Protein AF-A0A2V9RN85-F1 (afdb_monomer)

Sequence (155 aa):
ATGLETNQAAVLGDLKKQLDKAVAQGNTDPFGFGFPWNVYDTTSHGGGISVMAAEYTFLTGANTYAANANRWLGNILGANAWGTSLIVGDGTTFPDCMQHQVANLAGTLNGMPPVLSGAAVEGPNSIAAKGTLSGMRTCPVNGVDVFAQCAACCK

Foldseek 3Di:
DPDDPDDPVVVLVVLVVLLVQLQVVLVVAPLSASDFQAAWQRLVVLQVNLVSLVVSCVSPVDNVCVVSSVSSVVCCQQSHPLSAHQFQPRDDHHQQCDPDQCCQQVADSPSDPPHPGGDGDRGGHNDDDDDDDPPGDDPPPVPDDPPVVCNVSSD

Structure (mmCIF, N/CA/C/O backbone):
data_AF-A0A2V9RN85-F1
#
_entry.id   AF-A0A2V9RN85-F1
#
loop_
_atom_site.group_PDB
_atom_site.id
_atom_site.type_symbol
_atom_site.label_atom_id
_atom_site.label_alt_id
_atom_site.label_comp_id
_atom_site.label_asym_id
_atom_site.label_entity_id
_atom_site.label_seq_id
_atom_site.pdbx_PDB_ins_code
_atom_site.Cartn_x
_atom_site.Cartn_y
_atom_site.Cartn_z
_atom_site.occupancy
_atom_site.B_iso_or_equiv
_atom_site.auth_seq_id
_atom_site.auth_comp_id
_atom_site.auth_asym_id
_atom_site.auth_atom_id
_atom_site.pdbx_PDB_model_num
ATOM 1 N N . ALA A 1 1 ? -10.685 -2.569 35.841 1.00 56.28 1 ALA A N 1
ATOM 2 C CA . ALA A 1 1 ? -9.220 -2.741 35.844 1.00 56.28 1 ALA A CA 1
ATOM 3 C C . ALA A 1 1 ? -8.589 -1.405 36.213 1.00 56.28 1 ALA A C 1
ATOM 5 O O . ALA A 1 1 ? -8.850 -0.431 35.522 1.00 56.28 1 ALA A O 1
ATOM 6 N N . THR A 1 2 ? -7.844 -1.331 37.314 1.00 65.00 2 THR A N 1
ATOM 7 C CA . THR A 1 2 ? -7.123 -0.123 37.752 1.00 65.00 2 THR A CA 1
ATOM 8 C C . THR A 1 2 ? -5.648 -0.500 37.858 1.00 65.00 2 THR A C 1
ATOM 10 O O . THR A 1 2 ? -5.316 -1.366 38.663 1.00 65.00 2 THR A O 1
ATOM 13 N N . GLY A 1 3 ? -4.802 0.058 36.986 1.00 79.56 3 GLY A N 1
ATOM 14 C CA . GLY A 1 3 ? -3.375 -0.292 36.885 1.00 79.56 3 GLY A CA 1
ATOM 15 C C . GLY A 1 3 ? -2.795 -0.332 35.462 1.00 79.56 3 GLY A C 1
ATOM 16 O O . GLY A 1 3 ? -1.598 -0.536 35.317 1.00 79.56 3 GLY A O 1
ATOM 17 N N . LEU A 1 4 ? -3.612 -0.140 34.420 1.00 82.81 4 LEU A N 1
ATOM 18 C CA . LEU A 1 4 ? -3.138 0.061 33.045 1.00 82.81 4 LEU A CA 1
ATOM 19 C C . LEU A 1 4 ? -3.145 1.561 32.715 1.00 82.81 4 LEU A C 1
ATOM 21 O O . LEU A 1 4 ? -4.120 2.239 33.036 1.00 82.81 4 LEU A O 1
ATOM 25 N N . GLU A 1 5 ? -2.098 2.045 32.037 1.00 89.56 5 GLU A N 1
ATOM 26 C CA . GLU A 1 5 ? -1.960 3.441 31.561 1.00 89.56 5 GLU A CA 1
ATOM 27 C C . GLU A 1 5 ? -3.078 3.869 30.595 1.00 89.56 5 GLU A C 1
ATOM 29 O O . GLU A 1 5 ? -3.325 5.050 30.373 1.00 89.56 5 GLU A O 1
ATOM 34 N N . THR A 1 6 ? -3.770 2.898 30.001 1.00 92.50 6 THR A N 1
ATOM 35 C CA . THR A 1 6 ? -4.854 3.121 29.051 1.00 92.50 6 THR A CA 1
ATOM 36 C C . THR A 1 6 ? -6.015 2.168 29.320 1.00 92.50 6 THR A C 1
ATOM 38 O O . THR A 1 6 ? -5.914 1.215 30.097 1.00 92.50 6 THR A O 1
ATOM 41 N N . ASN A 1 7 ? -7.143 2.421 28.668 1.00 91.19 7 ASN A N 1
ATOM 42 C CA . ASN A 1 7 ? -8.304 1.544 28.677 1.00 91.19 7 ASN A CA 1
ATOM 43 C C . ASN A 1 7 ? -8.762 1.259 27.240 1.00 91.19 7 ASN A C 1
ATOM 45 O O . ASN A 1 7 ? -8.331 1.909 26.289 1.00 91.19 7 ASN A O 1
ATOM 49 N N . GLN A 1 8 ? -9.655 0.282 27.082 1.00 91.75 8 GLN A N 1
ATOM 50 C CA . GLN A 1 8 ? -10.142 -0.132 25.766 1.00 91.75 8 GLN A CA 1
ATOM 51 C C . GLN A 1 8 ? -10.745 1.029 24.962 1.00 91.75 8 GLN A C 1
ATOM 53 O O . GLN A 1 8 ? -10.490 1.138 23.765 1.00 91.75 8 GLN A O 1
ATOM 58 N N . ALA A 1 9 ? -11.517 1.909 25.607 1.00 93.75 9 ALA A N 1
ATOM 59 C CA . ALA A 1 9 ? -12.144 3.039 24.929 1.00 93.75 9 ALA A CA 1
ATOM 60 C C . ALA A 1 9 ? -11.101 4.034 24.397 1.00 93.75 9 ALA A C 1
ATOM 62 O O . ALA A 1 9 ? -11.251 4.536 23.286 1.00 93.75 9 ALA A O 1
ATOM 63 N N . ALA A 1 10 ? -10.027 4.276 25.151 1.00 95.25 10 ALA A N 1
ATOM 64 C CA . ALA A 1 10 ? -8.923 5.127 24.723 1.00 95.25 10 ALA A CA 1
ATOM 65 C C . ALA A 1 10 ? -8.168 4.526 23.525 1.00 95.25 10 ALA A C 1
ATOM 67 O O . ALA A 1 10 ? -7.979 5.217 22.528 1.00 95.25 10 ALA A O 1
ATOM 68 N N . VAL A 1 11 ? -7.832 3.229 23.563 1.00 94.31 11 VAL A N 1
ATOM 69 C CA . VAL A 1 11 ? -7.185 2.541 22.427 1.00 94.31 11 VAL A CA 1
ATOM 70 C C . VAL A 1 11 ? -8.066 2.594 21.177 1.00 94.31 11 VAL A C 1
ATOM 72 O O . VAL A 1 11 ? -7.593 2.961 20.105 1.00 94.31 11 VAL A O 1
ATOM 75 N N . LEU A 1 12 ? -9.363 2.299 21.304 1.00 96.62 12 LEU A N 1
ATOM 76 C CA . LEU A 1 12 ? -10.310 2.408 20.189 1.00 96.62 12 LEU A CA 1
ATOM 77 C C . LEU A 1 12 ? -10.411 3.840 19.650 1.00 96.62 12 LEU A C 1
ATOM 79 O O . LEU A 1 12 ? -10.501 4.032 18.437 1.00 96.62 12 LEU A O 1
ATOM 83 N N . GLY A 1 13 ? -10.381 4.840 20.532 1.00 97.44 13 GLY A N 1
ATOM 84 C CA . GLY A 1 13 ? -10.343 6.251 20.158 1.00 97.44 13 GLY A CA 1
ATOM 85 C C . GLY A 1 13 ? -9.100 6.609 19.342 1.00 97.44 13 GLY A C 1
ATOM 86 O O . GLY A 1 13 ? -9.215 7.304 18.332 1.00 97.44 13 GLY A O 1
ATOM 87 N N . ASP A 1 14 ? -7.931 6.091 19.717 1.00 97.31 14 ASP A N 1
ATOM 88 C CA . ASP A 1 14 ? -6.682 6.334 18.992 1.00 97.31 14 ASP A CA 1
ATOM 89 C C . ASP A 1 14 ? -6.643 5.633 17.628 1.00 97.31 14 ASP A C 1
ATOM 91 O O . ASP A 1 14 ? -6.252 6.260 16.640 1.00 97.31 14 ASP A O 1
ATOM 95 N N . LEU A 1 15 ? -7.122 4.386 17.531 1.00 98.06 15 LEU A N 1
ATOM 96 C CA . LEU A 1 15 ? -7.276 3.695 16.243 1.00 98.06 15 LEU A CA 1
ATOM 97 C C . LEU A 1 15 ? -8.213 4.477 15.317 1.00 98.06 15 LEU A C 1
ATOM 99 O O . LEU A 1 15 ? -7.860 4.783 14.178 1.00 98.06 15 LEU A O 1
ATOM 103 N N . LYS A 1 16 ? -9.382 4.878 15.836 1.00 98.44 16 LYS A N 1
ATOM 104 C CA . LYS A 1 16 ? -10.349 5.698 15.102 1.00 98.44 16 LYS A CA 1
ATOM 105 C C . LYS A 1 16 ? -9.711 6.988 14.589 1.00 98.44 16 LYS A C 1
ATOM 107 O O . LYS A 1 16 ? -9.877 7.337 13.425 1.00 98.44 16 LYS A O 1
ATOM 112 N N . LYS A 1 17 ? -8.955 7.680 15.440 1.00 98.50 17 LYS A N 1
ATOM 113 C CA . LYS A 1 17 ? -8.281 8.935 15.096 1.00 98.50 17 LYS A CA 1
ATOM 114 C C . LYS A 1 17 ? -7.275 8.766 13.955 1.00 98.50 17 LYS A C 1
ATOM 116 O O . LYS A 1 17 ? -7.190 9.649 13.106 1.00 98.50 17 LYS A O 1
ATOM 121 N N . GLN A 1 18 ? -6.505 7.678 13.926 1.00 98.25 18 GLN A N 1
ATOM 122 C CA . GLN A 1 18 ? -5.572 7.417 12.822 1.00 98.25 18 GLN A CA 1
ATOM 123 C C . GLN A 1 18 ? -6.309 7.062 11.528 1.00 98.25 18 GLN A C 1
ATOM 125 O O . GLN A 1 18 ? -5.970 7.585 10.468 1.00 98.25 18 GLN A O 1
ATOM 130 N N . LEU A 1 19 ? -7.366 6.253 11.614 1.00 98.81 19 LEU A N 1
ATOM 131 C CA . LEU A 1 19 ? -8.190 5.897 10.458 1.00 98.81 19 LEU A CA 1
ATOM 132 C C . LEU A 1 19 ? -8.912 7.115 9.869 1.00 98.81 19 LEU A C 1
ATOM 134 O O . LEU A 1 19 ? -8.906 7.293 8.655 1.00 98.81 19 LEU A O 1
ATOM 138 N N . ASP A 1 20 ? -9.451 8.007 10.701 1.00 98.81 20 ASP A N 1
ATOM 139 C CA . ASP A 1 20 ? -10.077 9.255 10.244 1.0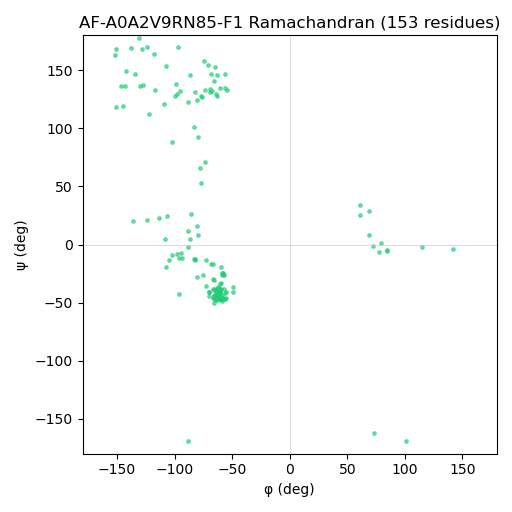0 98.81 20 ASP A CA 1
ATOM 140 C C . ASP A 1 20 ? -9.071 10.178 9.534 1.00 98.81 20 ASP A C 1
ATOM 142 O O . ASP A 1 20 ? -9.414 10.811 8.535 1.00 98.81 20 ASP A O 1
ATOM 146 N N . LYS A 1 21 ? -7.811 10.225 9.993 1.00 98.69 21 LYS A N 1
ATOM 147 C C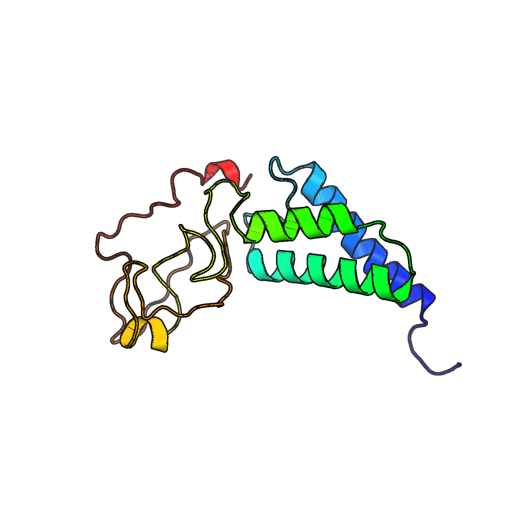A . LYS A 1 21 ? -6.740 10.948 9.286 1.00 98.69 21 LYS A CA 1
ATOM 148 C C . LYS A 1 21 ? -6.441 10.334 7.923 1.00 98.69 21 LYS A C 1
ATOM 150 O O . LYS A 1 21 ? -6.310 11.073 6.952 1.00 98.69 21 LYS A O 1
ATOM 155 N N . ALA A 1 22 ? -6.362 9.008 7.844 1.00 98.56 22 ALA A N 1
ATOM 156 C CA . ALA A 1 22 ? -6.139 8.312 6.583 1.00 98.56 22 ALA A CA 1
ATOM 157 C C . ALA A 1 22 ? -7.301 8.529 5.601 1.00 98.56 22 ALA A C 1
ATOM 159 O O . ALA A 1 22 ? -7.085 8.753 4.414 1.00 98.56 22 ALA A O 1
ATOM 160 N N . VAL A 1 23 ? -8.545 8.546 6.088 1.00 98.81 23 VAL A N 1
ATOM 161 C CA . VAL A 1 23 ? -9.719 8.914 5.281 1.00 98.81 23 VAL A CA 1
ATOM 162 C C . VAL A 1 23 ? -9.600 10.350 4.770 1.00 98.81 23 VAL A C 1
ATOM 164 O O . VAL A 1 23 ? -9.807 10.592 3.584 1.00 98.81 23 VAL A O 1
ATOM 167 N N . ALA A 1 24 ? -9.242 11.301 5.636 1.00 98.69 24 ALA A N 1
ATOM 168 C CA . ALA A 1 24 ? -9.073 12.697 5.242 1.00 98.69 24 ALA A CA 1
ATOM 169 C C . ALA A 1 24 ? -7.981 12.875 4.171 1.00 98.69 24 ALA A C 1
ATOM 171 O O . ALA A 1 24 ? -8.203 13.611 3.215 1.00 98.69 24 ALA A O 1
ATOM 172 N N . GLN A 1 25 ? -6.859 12.159 4.290 1.00 97.88 25 GLN A N 1
ATOM 173 C CA . GLN A 1 25 ? -5.803 12.117 3.273 1.00 97.88 25 GLN A CA 1
ATOM 174 C C . GLN A 1 25 ? -6.302 11.507 1.957 1.00 97.88 25 GLN A C 1
ATOM 176 O O . GLN A 1 25 ? -6.105 12.083 0.891 1.00 97.88 25 GLN A O 1
ATOM 181 N N . GLY A 1 26 ? -6.995 10.368 2.018 1.00 97.38 26 GLY A N 1
ATOM 182 C CA . GLY A 1 26 ? -7.558 9.739 0.824 1.00 97.38 26 GLY A CA 1
ATOM 183 C C . GLY A 1 26 ? -8.545 10.650 0.096 1.00 97.38 26 GLY A C 1
ATOM 184 O O . GLY A 1 26 ? -8.586 10.660 -1.125 1.00 97.38 26 GLY A O 1
ATOM 185 N N . ASN A 1 27 ? -9.290 11.493 0.811 1.00 97.38 27 ASN A N 1
ATOM 186 C CA . ASN A 1 27 ? -10.211 12.442 0.183 1.00 97.38 27 ASN A CA 1
ATOM 187 C C . ASN A 1 27 ? -9.512 13.544 -0.635 1.00 97.38 27 ASN A C 1
ATOM 189 O O . ASN A 1 27 ? -10.179 14.202 -1.433 1.00 97.38 27 ASN A O 1
ATOM 193 N N . THR A 1 28 ? -8.207 13.764 -0.451 1.00 95.19 28 THR A N 1
ATOM 194 C CA . THR A 1 28 ? -7.422 14.701 -1.271 1.00 95.19 28 THR A CA 1
ATOM 195 C C . THR A 1 28 ? -6.686 14.016 -2.422 1.00 95.19 28 THR A C 1
ATOM 197 O O . THR A 1 28 ? -6.178 14.704 -3.302 1.00 95.19 28 THR A O 1
ATOM 200 N N . ASP A 1 29 ? -6.628 12.683 -2.431 1.00 93.81 29 ASP A N 1
ATOM 201 C CA . ASP A 1 29 ? -5.906 11.885 -3.421 1.00 93.81 29 ASP A CA 1
ATOM 202 C C . ASP A 1 29 ? -6.855 11.364 -4.524 1.00 93.81 29 ASP A C 1
ATOM 204 O O . ASP A 1 29 ? -7.869 10.735 -4.209 1.00 93.81 29 ASP A O 1
ATOM 208 N N . PRO A 1 30 ? -6.545 11.540 -5.824 1.00 93.44 30 PRO A N 1
ATOM 209 C CA . PRO A 1 30 ? -7.388 11.040 -6.917 1.00 93.44 30 PRO A CA 1
ATOM 210 C C . PRO A 1 30 ? -7.622 9.521 -6.903 1.00 93.44 30 PRO A C 1
ATOM 212 O O . PRO A 1 30 ? -8.638 9.048 -7.417 1.00 93.44 30 PRO A O 1
ATOM 215 N N . PHE A 1 31 ? -6.702 8.752 -6.314 1.00 95.12 31 PHE A N 1
ATOM 216 C CA . PHE A 1 31 ? -6.805 7.298 -6.176 1.00 95.12 31 PHE A CA 1
ATOM 217 C C . PHE A 1 31 ? -7.407 6.877 -4.822 1.00 95.12 31 PHE A C 1
ATOM 219 O O . PHE A 1 31 ? -7.772 5.713 -4.632 1.00 95.12 31 PHE A O 1
ATOM 226 N N . GLY A 1 32 ? -7.612 7.835 -3.918 1.00 96.75 32 GLY A N 1
ATOM 227 C CA . GLY A 1 32 ? -8.134 7.681 -2.569 1.00 96.75 32 GLY A CA 1
ATOM 228 C C . GLY A 1 32 ? -7.207 6.959 -1.592 1.00 96.75 32 GLY A C 1
ATOM 229 O O . GLY A 1 32 ? -7.702 6.317 -0.660 1.00 96.75 32 GLY A O 1
ATOM 230 N N . PHE A 1 33 ? -5.893 7.043 -1.791 1.00 97.69 33 PHE A N 1
ATOM 231 C CA . PHE A 1 33 ? -4.907 6.411 -0.924 1.00 97.69 33 PHE A CA 1
ATOM 232 C C . PHE A 1 33 ? -4.771 7.135 0.417 1.00 97.69 33 PHE A C 1
ATOM 234 O O . PHE A 1 33 ? -4.675 8.357 0.490 1.00 97.69 33 PHE A O 1
ATOM 241 N N . GLY A 1 34 ? -4.776 6.370 1.509 1.00 97.50 34 GLY A N 1
ATOM 242 C CA . GLY A 1 34 ? -4.875 6.911 2.866 1.00 97.50 34 GLY A CA 1
ATOM 243 C C . GLY A 1 34 ? -3.574 7.469 3.437 1.00 97.50 34 GLY A C 1
ATOM 244 O O . GLY A 1 34 ? -3.517 7.793 4.622 1.00 97.50 34 GLY A O 1
ATOM 245 N N . PHE A 1 35 ? -2.526 7.565 2.623 1.00 97.12 35 PHE A N 1
ATOM 246 C CA . PHE A 1 35 ? -1.217 8.074 3.008 1.00 97.12 35 PHE A CA 1
ATOM 247 C C . PHE A 1 35 ? -0.625 8.905 1.858 1.00 97.12 35 PHE A C 1
ATOM 249 O O . PHE A 1 35 ? -0.949 8.633 0.703 1.00 97.12 35 PHE A O 1
ATOM 256 N N . PRO A 1 36 ? 0.197 9.935 2.118 1.00 94.62 36 PRO A N 1
ATOM 257 C CA . PRO A 1 36 ? 0.826 10.691 1.039 1.00 94.62 36 PRO A CA 1
ATOM 258 C C . PRO A 1 36 ? 1.765 9.809 0.201 1.00 94.62 36 PRO A C 1
ATOM 260 O O . PRO A 1 36 ? 2.434 8.929 0.731 1.00 94.62 36 PRO A O 1
ATOM 263 N N . TRP A 1 37 ? 1.845 10.068 -1.105 1.00 93.00 37 TRP A N 1
ATOM 264 C CA . TRP A 1 37 ? 2.702 9.310 -2.031 1.00 93.00 37 TRP A CA 1
ATOM 265 C C . TRP A 1 37 ? 4.161 9.786 -2.063 1.00 93.00 37 TRP A C 1
ATOM 267 O O . TRP A 1 37 ? 5.014 9.141 -2.662 1.00 93.00 37 TRP A O 1
ATOM 277 N N . ASN A 1 38 ? 4.459 10.949 -1.485 1.00 90.50 38 ASN A N 1
ATOM 278 C CA . ASN A 1 38 ? 5.763 11.611 -1.574 1.00 90.50 38 ASN A CA 1
ATOM 279 C C . ASN A 1 38 ? 6.577 11.527 -0.272 1.00 90.50 38 ASN A C 1
ATOM 281 O O . ASN A 1 38 ? 7.443 12.367 -0.021 1.00 90.50 38 ASN A O 1
ATOM 285 N N . VAL A 1 39 ? 6.304 10.523 0.552 1.00 90.44 39 VAL A N 1
ATOM 286 C CA . VAL A 1 39 ? 6.980 10.284 1.830 1.00 90.44 39 VAL A CA 1
ATOM 287 C C . VAL A 1 39 ? 7.579 8.880 1.854 1.00 90.44 39 VAL A C 1
ATOM 289 O O . VAL A 1 39 ? 7.342 8.081 0.956 1.00 90.44 39 VAL A O 1
ATOM 292 N N . TYR A 1 40 ? 8.396 8.601 2.866 1.00 90.88 40 TYR A N 1
ATOM 293 C CA . TYR A 1 40 ? 9.011 7.288 3.031 1.00 90.88 40 TYR A CA 1
ATOM 294 C C . TYR A 1 40 ? 7.985 6.235 3.444 1.00 90.88 40 TYR A C 1
ATOM 29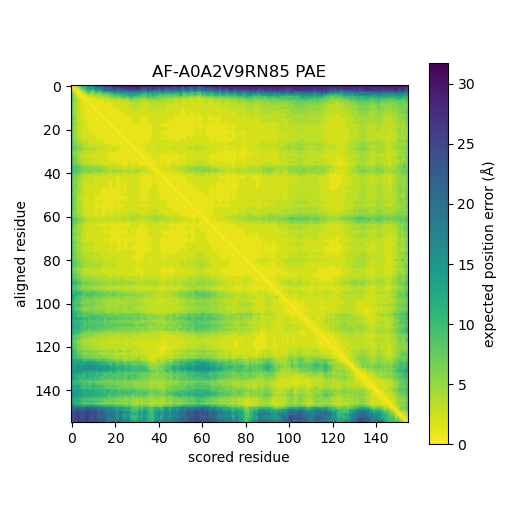6 O O . TYR A 1 40 ? 6.996 6.548 4.113 1.00 90.88 40 TYR A O 1
ATOM 304 N N . ASP A 1 41 ? 8.281 4.978 3.112 1.00 92.50 41 ASP A N 1
ATOM 305 C CA . ASP A 1 41 ? 7.550 3.806 3.609 1.00 92.50 41 ASP A CA 1
ATOM 306 C C . ASP A 1 41 ? 6.058 3.804 3.218 1.00 92.50 41 ASP A C 1
ATOM 308 O O . ASP A 1 41 ? 5.189 3.353 3.969 1.00 92.50 41 ASP A O 1
ATOM 312 N N . THR A 1 42 ? 5.744 4.328 2.034 1.00 94.69 42 THR A N 1
ATOM 313 C CA . THR A 1 42 ? 4.379 4.526 1.529 1.00 94.69 42 THR A CA 1
ATOM 314 C C . THR A 1 42 ? 3.555 3.234 1.500 1.00 94.69 42 THR A C 1
ATOM 316 O O . THR A 1 42 ? 2.420 3.201 1.988 1.00 94.69 42 THR A O 1
ATOM 319 N N . THR A 1 43 ? 4.115 2.138 0.981 1.00 96.94 43 THR A N 1
ATOM 320 C CA . THR A 1 43 ? 3.420 0.843 0.892 1.00 96.94 43 THR A CA 1
ATOM 321 C C . THR A 1 43 ? 3.134 0.263 2.273 1.00 96.94 43 THR A C 1
ATOM 323 O O . THR A 1 43 ? 2.031 -0.226 2.525 1.00 96.94 43 THR A O 1
ATOM 326 N N . SER A 1 44 ? 4.106 0.312 3.188 1.00 97.00 44 SER A N 1
ATOM 327 C CA . SER A 1 44 ? 3.961 -0.269 4.525 1.00 97.00 44 SER A CA 1
ATOM 328 C C . SER A 1 44 ? 3.018 0.556 5.400 1.00 97.00 44 SER A C 1
ATOM 330 O O . SER A 1 44 ? 2.208 -0.032 6.117 1.00 97.00 44 SER A O 1
ATOM 332 N N . HIS A 1 45 ? 3.018 1.888 5.278 1.00 97.44 45 HIS A N 1
ATOM 333 C CA . HIS A 1 45 ? 2.002 2.736 5.905 1.00 97.44 45 HIS A CA 1
ATOM 334 C C . HIS A 1 45 ? 0.603 2.416 5.376 1.00 97.44 45 HIS A C 1
ATOM 336 O O . HIS A 1 45 ? -0.304 2.202 6.180 1.00 97.44 45 HIS A O 1
ATOM 342 N N . GLY A 1 46 ? 0.432 2.303 4.053 1.00 97.44 46 GLY A N 1
ATOM 343 C CA . GLY A 1 46 ? -0.835 1.910 3.426 1.00 97.44 46 GLY A CA 1
ATOM 344 C C . GLY A 1 46 ? -1.342 0.536 3.879 1.00 97.44 46 GLY A C 1
ATOM 345 O O . GLY A 1 46 ? -2.524 0.365 4.194 1.00 97.44 46 GLY A O 1
ATOM 346 N N . GLY A 1 47 ? -0.447 -0.449 3.969 1.00 98.00 47 GLY A N 1
ATOM 347 C CA . GLY A 1 47 ? -0.764 -1.774 4.500 1.00 98.00 47 GLY A CA 1
ATOM 348 C C . GLY A 1 47 ? -1.154 -1.708 5.977 1.00 98.00 47 GLY A C 1
ATOM 349 O O . GLY A 1 47 ? -2.174 -2.268 6.377 1.00 98.00 47 GLY A O 1
ATOM 350 N N . GLY A 1 48 ? -0.400 -0.951 6.775 1.00 98.06 48 GLY A N 1
ATOM 351 C CA . GLY A 1 48 ? -0.643 -0.752 8.202 1.00 98.06 48 GLY A CA 1
ATOM 352 C C . GLY A 1 48 ? -2.007 -0.131 8.504 1.00 98.06 48 GLY A C 1
ATOM 353 O O . GLY A 1 48 ? -2.736 -0.659 9.341 1.00 98.06 48 GLY A O 1
ATOM 354 N N . ILE A 1 49 ? -2.405 0.934 7.797 1.00 98.19 49 ILE A N 1
ATOM 355 C CA . ILE A 1 49 ? -3.741 1.540 7.969 1.00 98.19 49 ILE A CA 1
ATOM 356 C C . ILE A 1 49 ? -4.867 0.597 7.519 1.00 98.19 49 ILE A C 1
ATOM 358 O O . ILE A 1 49 ? -5.947 0.605 8.107 1.00 98.19 49 ILE A O 1
ATOM 362 N N . SER A 1 50 ? -4.611 -0.263 6.529 1.00 98.25 50 SER A N 1
ATOM 363 C CA . SER A 1 50 ? -5.581 -1.261 6.065 1.00 98.25 50 SER A CA 1
ATOM 364 C C . SER A 1 50 ? -5.794 -2.368 7.100 1.00 98.25 50 SER A C 1
ATOM 366 O O . SER A 1 50 ? -6.934 -2.712 7.412 1.00 98.25 50 SER A O 1
ATOM 368 N N . VAL A 1 51 ? -4.712 -2.874 7.699 1.00 98.12 51 VAL A N 1
ATOM 369 C CA . VAL A 1 51 ? -4.781 -3.823 8.823 1.00 98.12 51 VAL A CA 1
ATOM 370 C C . VAL A 1 51 ? -5.458 -3.170 10.027 1.00 98.12 51 VAL A C 1
ATOM 372 O O . VAL A 1 51 ? -6.365 -3.753 10.611 1.00 98.12 51 VAL A O 1
ATOM 375 N N . MET A 1 52 ? -5.105 -1.924 10.352 1.00 98.50 52 MET A N 1
ATOM 376 C CA . MET A 1 52 ? -5.724 -1.174 11.447 1.00 98.50 52 MET A CA 1
ATOM 377 C C . MET A 1 52 ? -7.247 -1.052 11.288 1.00 98.50 52 MET A C 1
ATOM 379 O O . MET A 1 52 ? -7.979 -1.153 12.271 1.00 98.50 52 MET A O 1
ATOM 383 N N . ALA A 1 53 ? -7.741 -0.868 10.062 1.00 98.50 53 ALA A N 1
ATOM 384 C CA . ALA A 1 53 ? -9.172 -0.827 9.774 1.00 98.50 53 ALA A CA 1
ATOM 385 C C . ALA A 1 53 ? -9.863 -2.183 10.012 1.00 98.50 53 ALA A C 1
ATOM 387 O O . ALA A 1 53 ? -10.990 -2.222 10.522 1.00 98.50 53 ALA A O 1
ATOM 388 N N . ALA A 1 54 ? -9.194 -3.290 9.674 1.00 97.50 54 ALA A N 1
ATOM 389 C CA . ALA A 1 54 ? -9.681 -4.639 9.955 1.00 97.50 54 ALA A CA 1
ATOM 390 C C . ALA A 1 54 ? -9.726 -4.914 11.467 1.00 97.50 54 ALA A C 1
ATOM 392 O O . ALA A 1 54 ? -10.751 -5.371 11.971 1.00 97.50 54 ALA A O 1
ATOM 393 N N . GLU A 1 55 ? -8.679 -4.537 12.204 1.00 97.44 55 GLU A N 1
ATOM 394 C CA . GLU A 1 55 ? -8.631 -4.637 13.669 1.00 97.44 55 GLU A CA 1
ATOM 395 C C . GLU A 1 55 ? -9.720 -3.785 14.334 1.00 97.44 55 GLU A C 1
ATOM 397 O O . GLU A 1 55 ? -10.425 -4.245 15.232 1.00 97.44 55 GLU A O 1
ATOM 402 N N . TYR A 1 56 ? -9.940 -2.557 13.855 1.00 98.12 56 TYR A N 1
ATOM 403 C CA . TYR A 1 56 ? -11.029 -1.712 14.344 1.00 98.12 56 TYR A CA 1
ATOM 404 C C . TYR A 1 56 ? -12.397 -2.367 14.122 1.00 98.12 56 TYR A C 1
ATOM 406 O O . TYR A 1 56 ? -13.249 -2.350 15.013 1.00 98.12 56 TYR A O 1
ATOM 414 N N . THR A 1 57 ? -12.600 -2.988 12.956 1.00 97.69 57 THR A N 1
ATOM 415 C CA . THR A 1 57 ? -13.830 -3.730 12.651 1.00 97.69 57 THR A CA 1
ATOM 416 C C . THR A 1 57 ? -14.000 -4.919 13.590 1.00 97.69 57 THR A C 1
ATOM 418 O O . THR A 1 57 ? -15.080 -5.102 14.146 1.00 97.69 57 THR A O 1
ATOM 421 N N . PHE A 1 58 ? -12.939 -5.691 13.826 1.00 96.94 58 PHE A N 1
ATOM 422 C CA . PHE A 1 58 ? -12.958 -6.827 14.746 1.00 96.94 58 PHE A CA 1
ATOM 423 C C . PHE A 1 58 ? -13.317 -6.407 16.179 1.00 96.94 58 PHE A C 1
ATOM 425 O O . PHE A 1 58 ? -14.172 -7.024 16.810 1.00 96.94 58 PHE A O 1
ATOM 432 N N . LEU A 1 59 ? -12.716 -5.326 16.681 1.00 96.56 59 LEU A N 1
ATOM 433 C CA . LEU A 1 59 ? -12.901 -4.874 18.062 1.00 96.56 59 LEU A CA 1
ATOM 434 C C . LEU A 1 59 ? -14.246 -4.182 18.318 1.00 96.56 59 LEU A C 1
ATOM 436 O O . LEU A 1 59 ? -14.711 -4.159 19.458 1.00 96.56 59 LEU A O 1
ATOM 440 N N . THR A 1 60 ? -14.852 -3.577 17.294 1.00 96.75 60 THR A N 1
ATOM 441 C CA . THR A 1 60 ? -16.098 -2.799 17.434 1.00 96.75 60 THR A CA 1
ATOM 442 C C . THR A 1 60 ? -17.325 -3.491 16.848 1.00 96.75 60 THR A C 1
ATOM 444 O O . THR A 1 60 ? -18.448 -3.111 17.172 1.00 96.75 60 THR A O 1
ATOM 447 N N . GLY A 1 61 ? -17.130 -4.468 15.960 1.00 96.94 61 GLY A N 1
ATOM 448 C CA . GLY A 1 61 ? -18.180 -5.049 15.122 1.00 96.94 61 GLY A CA 1
ATOM 449 C C . GLY A 1 61 ? -18.669 -4.126 13.997 1.00 96.94 61 GLY A C 1
ATOM 450 O O . GLY A 1 61 ? -19.535 -4.527 13.221 1.00 96.94 61 GLY A O 1
ATOM 451 N N . ALA A 1 62 ? -18.140 -2.902 13.885 1.00 95.44 62 ALA A N 1
ATOM 452 C CA . ALA A 1 62 ? -18.557 -1.918 12.894 1.00 95.44 62 ALA A CA 1
ATOM 453 C C . ALA A 1 62 ? -17.593 -1.889 11.701 1.00 95.44 62 ALA A C 1
ATOM 455 O O . ALA A 1 62 ? -16.392 -1.690 11.856 1.00 95.44 62 ALA A O 1
ATOM 456 N N . ASN A 1 63 ? -18.123 -2.003 10.485 1.00 96.88 63 ASN A N 1
ATOM 457 C CA . ASN A 1 63 ? -17.348 -2.018 9.240 1.00 96.88 63 ASN A CA 1
ATOM 458 C C . ASN A 1 63 ? -17.039 -0.613 8.679 1.00 96.88 63 ASN A C 1
ATOM 460 O O . ASN A 1 63 ? -16.840 -0.461 7.472 1.00 96.88 63 ASN A O 1
ATOM 464 N N . THR A 1 64 ? -16.994 0.409 9.540 1.00 97.50 64 THR A N 1
ATOM 465 C CA . THR A 1 64 ? -16.927 1.840 9.188 1.00 97.50 64 THR A CA 1
ATOM 466 C C . THR A 1 64 ? -15.849 2.180 8.154 1.00 97.50 64 THR A C 1
ATOM 468 O O . THR A 1 64 ? -16.075 3.028 7.298 1.00 97.50 64 THR A O 1
ATOM 471 N N . TYR A 1 65 ? -14.695 1.508 8.207 1.00 98.56 65 TYR A N 1
ATOM 472 C CA . TYR A 1 65 ? -13.532 1.793 7.354 1.00 98.56 65 TYR A CA 1
ATOM 473 C C . TYR A 1 65 ? -13.269 0.730 6.281 1.00 98.56 65 TYR A C 1
ATOM 475 O O . TYR A 1 65 ? -12.271 0.816 5.570 1.00 98.56 65 TYR A O 1
ATOM 483 N N . ALA A 1 66 ? -14.137 -0.276 6.136 1.00 98.12 66 ALA A N 1
ATOM 484 C CA . ALA A 1 66 ? -13.877 -1.422 5.260 1.00 98.12 66 ALA A CA 1
ATOM 485 C C . ALA A 1 66 ? -13.709 -1.019 3.783 1.00 98.12 66 ALA A C 1
ATOM 487 O O . ALA A 1 66 ? -12.813 -1.507 3.098 1.00 98.12 66 ALA A O 1
ATOM 488 N N . ALA A 1 67 ? -14.530 -0.084 3.294 1.00 98.38 67 ALA A N 1
ATOM 489 C CA . ALA A 1 67 ? -14.418 0.415 1.923 1.00 98.38 67 ALA A CA 1
ATOM 490 C C . ALA A 1 67 ? -13.105 1.183 1.687 1.00 98.38 67 ALA A C 1
ATOM 492 O O . ALA A 1 67 ? -12.486 1.035 0.633 1.00 98.38 67 ALA A O 1
ATOM 493 N N . ASN A 1 68 ? -12.662 1.971 2.672 1.00 98.56 68 ASN A N 1
ATOM 494 C CA . ASN A 1 68 ? -11.383 2.674 2.616 1.00 98.56 68 ASN A CA 1
ATOM 495 C C . ASN A 1 68 ? -10.210 1.691 2.631 1.00 98.56 68 ASN A C 1
ATOM 497 O O . ASN A 1 68 ? -9.339 1.793 1.776 1.00 98.56 68 ASN A O 1
ATOM 501 N N . ALA A 1 69 ? -10.232 0.693 3.517 1.00 98.31 69 ALA A N 1
ATOM 502 C CA . ALA A 1 69 ? -9.201 -0.341 3.592 1.00 98.31 69 ALA A CA 1
ATOM 503 C C . ALA A 1 69 ? -9.050 -1.108 2.270 1.00 98.31 69 ALA A C 1
ATOM 505 O O . ALA A 1 69 ? -7.942 -1.259 1.761 1.00 98.31 69 ALA A O 1
ATOM 506 N N . ASN A 1 70 ? -10.167 -1.515 1.658 1.00 98.31 70 ASN A N 1
ATOM 507 C CA . ASN A 1 70 ? -10.152 -2.167 0.347 1.00 98.31 70 ASN A CA 1
ATOM 508 C C . ASN A 1 70 ? -9.561 -1.264 -0.739 1.00 98.31 70 ASN A C 1
ATOM 510 O O . ASN A 1 70 ? -8.830 -1.739 -1.605 1.00 98.31 70 ASN A O 1
ATOM 514 N N . ARG A 1 71 ? -9.856 0.040 -0.694 1.00 98.44 71 ARG A N 1
ATOM 515 C CA . ARG A 1 71 ? -9.278 1.011 -1.623 1.00 98.44 71 ARG A CA 1
ATOM 516 C C . ARG A 1 71 ? -7.769 1.141 -1.429 1.00 98.44 71 ARG A C 1
ATOM 518 O O . ARG A 1 71 ? -7.043 1.048 -2.410 1.00 98.44 71 ARG A O 1
ATOM 525 N N . TRP A 1 72 ? -7.303 1.294 -0.191 1.00 98.56 72 TRP A N 1
ATOM 526 C CA . TRP A 1 72 ? -5.881 1.435 0.125 1.00 98.56 72 TRP A CA 1
ATOM 527 C C . TRP A 1 72 ? -5.070 0.201 -0.284 1.00 98.56 72 TRP A C 1
ATOM 529 O O . TRP A 1 72 ? -4.017 0.341 -0.904 1.00 98.56 72 TRP A O 1
ATOM 539 N N . LEU A 1 73 ? -5.595 -1.004 -0.033 1.00 98.12 73 LEU A N 1
ATOM 540 C CA . LEU A 1 73 ? -5.012 -2.245 -0.551 1.00 98.12 73 LEU A CA 1
ATOM 541 C C . LEU A 1 73 ? -5.041 -2.283 -2.081 1.00 98.12 73 LEU A C 1
ATOM 543 O O . LEU A 1 73 ? -4.039 -2.616 -2.700 1.00 98.12 73 LEU A O 1
ATOM 547 N N . GLY A 1 74 ? -6.148 -1.880 -2.707 1.00 98.12 74 GLY A N 1
ATOM 548 C CA . GLY A 1 74 ? -6.234 -1.764 -4.161 1.00 98.12 74 GLY A CA 1
ATOM 549 C C . GLY A 1 74 ? -5.155 -0.847 -4.742 1.00 98.12 74 GLY A C 1
ATOM 550 O O . GLY A 1 74 ? -4.540 -1.194 -5.748 1.00 98.12 74 GLY A O 1
ATOM 551 N N . ASN A 1 75 ? -4.869 0.288 -4.096 1.00 97.75 75 ASN A N 1
ATOM 552 C CA . ASN A 1 75 ? -3.796 1.188 -4.519 1.00 97.75 75 ASN A CA 1
ATOM 553 C C . ASN A 1 75 ? -2.418 0.512 -4.421 1.00 97.75 75 ASN A C 1
ATOM 555 O O . ASN A 1 75 ? -1.609 0.673 -5.332 1.00 97.75 75 ASN A O 1
ATOM 559 N N . ILE A 1 76 ? -2.159 -0.275 -3.370 1.00 98.06 76 ILE A N 1
ATOM 560 C CA . ILE A 1 76 ? -0.926 -1.072 -3.227 1.00 98.06 76 ILE A CA 1
ATOM 561 C C . ILE A 1 76 ? -0.811 -2.116 -4.341 1.00 98.06 76 IL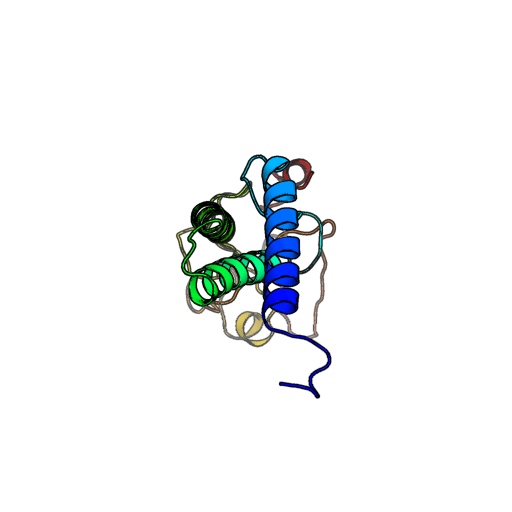E A C 1
ATOM 563 O O . ILE A 1 76 ? 0.279 -2.336 -4.852 1.00 98.06 76 ILE A O 1
ATOM 567 N N . LEU A 1 77 ? -1.923 -2.718 -4.758 1.00 97.88 77 LEU A N 1
ATOM 568 C CA . LEU A 1 77 ? -1.957 -3.775 -5.776 1.00 97.88 77 LEU A CA 1
ATOM 569 C C . LEU A 1 77 ? -2.079 -3.243 -7.217 1.00 97.88 77 LEU A C 1
ATOM 571 O O . LEU A 1 77 ? -2.323 -4.009 -8.144 1.00 97.88 77 LEU A O 1
ATOM 575 N N . GLY A 1 78 ? -1.908 -1.934 -7.431 1.00 96.69 78 GLY A N 1
ATOM 576 C CA . GLY A 1 78 ? -1.808 -1.348 -8.772 1.00 96.69 78 GLY A CA 1
ATOM 577 C C . GLY A 1 78 ? -2.924 -0.401 -9.187 1.00 96.69 78 GLY A C 1
ATOM 578 O O . GLY A 1 78 ? -2.814 0.214 -10.244 1.00 96.69 78 GLY A O 1
ATOM 579 N N . ALA A 1 79 ? -3.953 -0.176 -8.367 1.00 96.38 79 ALA A N 1
ATOM 580 C CA . ALA A 1 79 ? -4.925 0.899 -8.596 1.00 96.38 79 ALA A CA 1
ATOM 581 C C . ALA A 1 79 ? -4.345 2.273 -8.202 1.00 96.38 79 ALA A C 1
ATOM 583 O O . ALA A 1 79 ? -4.916 2.994 -7.389 1.00 96.38 79 ALA A O 1
ATOM 584 N N . ASN A 1 80 ? -3.175 2.615 -8.728 1.00 94.75 80 ASN A N 1
ATOM 585 C CA . ASN A 1 80 ? -2.424 3.834 -8.438 1.00 94.75 80 ASN A CA 1
ATOM 586 C C . ASN A 1 80 ? -1.989 4.518 -9.743 1.00 94.75 80 ASN A C 1
ATOM 588 O O . ASN A 1 80 ? -2.228 4.004 -10.837 1.00 94.75 80 ASN A O 1
ATOM 592 N N . ALA A 1 81 ? -1.334 5.674 -9.630 1.00 92.19 81 ALA A N 1
ATOM 593 C CA . ALA A 1 81 ? -0.936 6.491 -10.777 1.00 92.19 81 ALA A CA 1
ATOM 594 C C . ALA A 1 81 ? -0.041 5.770 -11.798 1.00 92.19 81 ALA A C 1
ATOM 596 O O . ALA A 1 81 ? -0.034 6.143 -12.968 1.00 92.19 81 ALA A O 1
ATOM 597 N N . TRP A 1 82 ? 0.691 4.740 -11.375 1.00 92.50 82 TRP A N 1
ATOM 598 C CA . TRP A 1 82 ? 1.619 4.002 -12.228 1.00 92.50 82 TRP A CA 1
ATOM 599 C C . TRP A 1 82 ? 1.031 2.707 -12.786 1.00 92.50 82 TRP A C 1
ATOM 601 O O . TRP A 1 82 ? 1.684 2.070 -13.609 1.00 92.50 82 TRP A O 1
ATOM 611 N N . GLY A 1 83 ? -0.156 2.285 -12.337 1.00 94.12 83 GLY A N 1
ATOM 612 C CA . GLY A 1 83 ? -0.716 0.988 -12.722 1.00 94.12 83 GLY A CA 1
ATOM 613 C C . GLY A 1 83 ? 0.162 -0.197 -12.298 1.00 94.12 83 GLY A C 1
ATOM 614 O O . GLY A 1 83 ? 0.151 -1.228 -12.964 1.00 94.12 83 GLY A O 1
ATOM 615 N N . THR A 1 84 ? 0.974 -0.034 -11.246 1.00 94.56 84 THR A N 1
ATOM 616 C CA . THR A 1 84 ? 1.997 -1.008 -10.831 1.00 94.56 84 THR A CA 1
ATOM 617 C C . THR A 1 84 ? 1.692 -1.559 -9.446 1.00 94.56 84 THR A C 1
ATOM 619 O O . THR A 1 84 ? 1.411 -0.790 -8.523 1.00 94.56 84 THR A O 1
ATOM 622 N N . SER A 1 85 ? 1.763 -2.876 -9.276 1.00 97.31 85 SER A N 1
ATOM 623 C CA . SER A 1 85 ? 1.702 -3.477 -7.950 1.00 97.31 85 SER A CA 1
ATOM 624 C C . SER A 1 85 ? 2.973 -3.141 -7.178 1.00 97.31 85 SER A C 1
ATOM 626 O O . SER A 1 85 ? 4.089 -3.254 -7.684 1.00 97.31 85 SER A O 1
ATOM 628 N N . LEU A 1 86 ? 2.805 -2.727 -5.929 1.00 96.94 86 LEU A N 1
ATOM 629 C CA . LEU A 1 86 ? 3.887 -2.496 -4.978 1.00 96.94 86 LEU A CA 1
ATOM 630 C C . LEU A 1 86 ? 4.263 -3.789 -4.232 1.00 96.94 86 LEU A C 1
ATOM 632 O O . LEU A 1 86 ? 5.110 -3.761 -3.339 1.00 96.94 86 LEU A O 1
ATOM 636 N N . ILE A 1 87 ? 3.653 -4.920 -4.608 1.00 97.69 87 ILE A N 1
ATOM 637 C CA . ILE A 1 87 ? 3.991 -6.263 -4.143 1.00 97.69 87 ILE A CA 1
ATOM 638 C C . ILE A 1 87 ? 4.643 -7.034 -5.294 1.00 97.69 87 ILE A C 1
ATOM 640 O O . ILE A 1 87 ? 4.059 -7.237 -6.356 1.00 97.69 87 ILE A O 1
ATOM 644 N N . VAL A 1 88 ? 5.876 -7.487 -5.086 1.00 96.75 88 VAL A N 1
ATOM 645 C CA . VAL A 1 88 ? 6.663 -8.184 -6.109 1.00 96.75 88 VAL A CA 1
ATOM 646 C C . VAL A 1 88 ? 5.990 -9.497 -6.501 1.00 96.75 88 VAL A C 1
ATOM 648 O O . VAL A 1 88 ? 5.723 -10.352 -5.655 1.00 96.75 88 VAL A O 1
ATOM 651 N N . GLY A 1 89 ? 5.781 -9.699 -7.801 1.00 94.88 89 GLY A N 1
ATOM 652 C CA . GLY A 1 89 ? 5.168 -10.914 -8.337 1.00 94.88 89 GLY A CA 1
ATOM 653 C C . GLY A 1 89 ? 3.642 -10.969 -8.235 1.00 94.88 89 GLY A C 1
ATOM 654 O O . GLY A 1 89 ? 3.073 -11.976 -8.645 1.00 94.88 89 GLY A O 1
ATOM 655 N N . ASP A 1 90 ? 2.985 -9.930 -7.714 1.00 95.31 90 ASP A N 1
ATOM 656 C CA . ASP A 1 90 ? 1.528 -9.803 -7.745 1.00 95.31 90 ASP A CA 1
ATOM 657 C C . ASP A 1 90 ? 1.086 -8.954 -8.949 1.00 95.31 90 ASP A C 1
ATOM 659 O O . ASP A 1 90 ? 1.636 -7.884 -9.217 1.00 95.31 90 ASP A O 1
ATOM 663 N N . GLY A 1 91 ? 0.103 -9.446 -9.704 1.00 93.50 91 GLY A N 1
ATOM 664 C CA . GLY A 1 91 ? -0.326 -8.826 -10.958 1.00 93.50 91 GLY A CA 1
ATOM 665 C C . GLY A 1 91 ? 0.658 -9.023 -12.122 1.00 93.50 91 GLY A C 1
ATOM 666 O O . GLY A 1 91 ? 1.489 -9.929 -12.131 1.00 93.50 91 GLY A O 1
ATOM 667 N N . THR A 1 92 ? 0.526 -8.192 -13.160 1.00 92.44 92 THR A N 1
ATOM 668 C CA . THR A 1 92 ? 1.331 -8.271 -14.399 1.00 92.44 92 THR A CA 1
ATOM 669 C C . THR A 1 92 ? 2.444 -7.230 -14.475 1.00 92.44 92 THR A C 1
ATOM 671 O O . THR A 1 92 ? 3.246 -7.250 -15.407 1.00 92.44 92 THR A O 1
ATOM 674 N N . THR A 1 93 ? 2.469 -6.275 -13.547 1.00 93.62 93 THR A N 1
ATOM 675 C CA . THR A 1 93 ? 3.415 -5.156 -13.536 1.00 93.62 93 THR A CA 1
ATOM 676 C C . THR A 1 93 ? 3.762 -4.833 -12.091 1.00 93.62 93 THR A C 1
ATOM 678 O O . THR A 1 93 ? 2.877 -4.507 -11.307 1.00 93.62 93 THR A O 1
ATOM 681 N N . PHE A 1 94 ? 5.041 -4.957 -11.749 1.00 94.50 94 PHE A N 1
ATOM 682 C CA . PHE A 1 94 ? 5.614 -4.671 -10.434 1.00 94.50 94 PHE A CA 1
ATOM 683 C C . PHE A 1 94 ? 7.085 -4.247 -10.618 1.00 94.50 94 PHE A C 1
ATOM 685 O O . PHE A 1 94 ? 7.647 -4.485 -11.688 1.00 94.50 94 PHE A O 1
ATOM 692 N N . PRO A 1 95 ? 7.739 -3.605 -9.631 1.00 91.12 95 PRO A N 1
ATOM 693 C CA . PRO A 1 95 ? 9.131 -3.187 -9.778 1.00 91.12 95 PRO A CA 1
ATOM 694 C C . PRO A 1 95 ? 10.107 -4.365 -9.945 1.00 91.12 95 PRO A C 1
ATOM 696 O O . PRO A 1 95 ? 10.148 -5.276 -9.120 1.00 91.12 95 PRO A O 1
ATOM 699 N N . ASP A 1 96 ? 10.957 -4.296 -10.971 1.00 90.50 96 ASP A N 1
ATOM 700 C CA . ASP A 1 96 ? 11.943 -5.346 -11.286 1.00 90.50 96 ASP A CA 1
ATOM 701 C C . ASP A 1 96 ? 13.212 -5.268 -10.420 1.00 90.50 96 ASP A C 1
ATOM 703 O O . ASP A 1 96 ? 13.906 -6.259 -10.189 1.00 90.50 96 ASP A O 1
ATOM 707 N N . CYS A 1 97 ? 13.545 -4.060 -9.960 1.00 89.69 97 CYS A N 1
ATOM 708 C CA . CYS A 1 97 ? 14.829 -3.735 -9.348 1.00 89.69 97 CYS A CA 1
ATOM 709 C C . CYS A 1 97 ? 14.726 -3.657 -7.825 1.00 89.69 97 CYS A C 1
ATOM 711 O O . CYS A 1 97 ? 14.519 -2.584 -7.259 1.00 89.69 97 CYS A O 1
ATOM 713 N N . MET A 1 98 ? 14.905 -4.787 -7.145 1.00 91.00 98 MET A N 1
ATOM 714 C CA . MET A 1 98 ? 14.854 -4.813 -5.684 1.00 91.00 98 MET A CA 1
ATOM 715 C C . MET A 1 98 ? 16.132 -4.264 -5.048 1.00 91.00 98 MET A C 1
ATOM 717 O O . MET A 1 98 ? 17.232 -4.765 -5.299 1.00 91.00 98 MET A O 1
ATOM 721 N N . GLN A 1 99 ? 15.974 -3.309 -4.126 1.00 90.31 99 GLN A N 1
ATOM 722 C CA . GLN A 1 99 ? 16.994 -2.971 -3.127 1.00 90.31 99 GLN A CA 1
ATOM 723 C C . GLN A 1 99 ? 17.012 -4.097 -2.078 1.00 90.31 99 GLN A C 1
ATOM 725 O O . GLN A 1 99 ? 16.490 -3.987 -0.977 1.00 90.31 99 GLN A O 1
ATOM 730 N N . HIS A 1 100 ? 17.509 -5.261 -2.490 1.00 92.31 100 HIS A N 1
ATOM 731 C CA . HIS A 1 100 ? 17.613 -6.454 -1.662 1.00 92.31 100 HIS A CA 1
ATOM 732 C C . HIS A 1 100 ? 18.805 -7.276 -2.146 1.00 92.31 100 HIS A C 1
ATOM 734 O O . HIS A 1 100 ? 18.804 -7.762 -3.274 1.00 92.31 100 HIS A O 1
ATOM 740 N N . GLN A 1 101 ? 19.812 -7.483 -1.294 1.00 92.00 101 GLN A N 1
ATOM 741 C CA . GLN A 1 101 ? 21.091 -8.083 -1.701 1.00 92.00 101 GLN A CA 1
ATOM 742 C C . GLN A 1 101 ? 20.922 -9.466 -2.345 1.00 92.00 101 GLN A C 1
ATOM 744 O O . GLN A 1 101 ? 21.455 -9.714 -3.421 1.00 92.00 101 GLN A O 1
ATOM 749 N N . VAL A 1 102 ? 20.132 -10.354 -1.730 1.00 92.31 102 VAL A N 1
ATOM 750 C CA . VAL A 1 102 ? 19.939 -11.716 -2.260 1.00 92.31 102 VAL A CA 1
ATOM 751 C C . VAL A 1 102 ? 19.212 -11.704 -3.605 1.00 92.31 102 VAL A C 1
ATOM 753 O O . VAL A 1 102 ? 19.721 -12.282 -4.556 1.00 92.31 102 VAL A O 1
ATOM 756 N N . ALA A 1 103 ? 18.076 -11.009 -3.732 1.00 93.12 103 ALA A N 1
ATOM 757 C CA . ALA A 1 103 ? 17.374 -10.869 -5.009 1.00 93.12 103 ALA A CA 1
ATOM 758 C C . ALA A 1 103 ? 18.248 -10.191 -6.079 1.00 93.12 103 ALA A C 1
ATOM 760 O O . ALA A 1 103 ? 18.269 -10.618 -7.231 1.00 93.12 103 ALA A O 1
ATOM 761 N N . ASN A 1 104 ? 19.049 -9.194 -5.693 1.00 93.06 104 ASN A N 1
ATOM 762 C CA . ASN A 1 104 ? 19.973 -8.538 -6.603 1.00 93.06 104 ASN A CA 1
ATOM 763 C C . ASN A 1 104 ? 21.101 -9.457 -7.072 1.00 93.06 104 ASN A C 1
ATOM 765 O O . ASN A 1 104 ? 21.550 -9.244 -8.186 1.00 93.06 104 ASN A O 1
ATOM 769 N N . LEU A 1 105 ? 21.553 -10.451 -6.303 1.00 92.44 105 LEU A N 1
ATOM 770 C CA . LEU A 1 105 ? 22.656 -11.344 -6.693 1.00 92.44 105 LEU A CA 1
ATOM 771 C C . LEU A 1 105 ? 22.176 -12.663 -7.316 1.00 92.44 105 LEU A C 1
ATOM 773 O O . LEU A 1 105 ? 22.733 -13.109 -8.315 1.00 92.44 105 LEU A O 1
ATOM 777 N N . ALA A 1 106 ? 21.142 -13.269 -6.739 1.00 92.44 106 ALA A N 1
ATOM 778 C CA . ALA A 1 106 ? 20.633 -14.592 -7.100 1.00 92.44 106 ALA A CA 1
ATOM 779 C C . ALA A 1 106 ? 19.319 -14.557 -7.904 1.00 92.44 106 ALA A C 1
ATOM 781 O O . ALA A 1 106 ? 18.923 -15.578 -8.459 1.00 92.44 106 ALA A O 1
ATOM 782 N N . GLY A 1 107 ? 18.636 -13.409 -7.962 1.00 92.38 107 GLY A N 1
ATOM 783 C CA . GLY A 1 107 ? 17.395 -13.227 -8.720 1.00 92.38 107 GLY A CA 1
A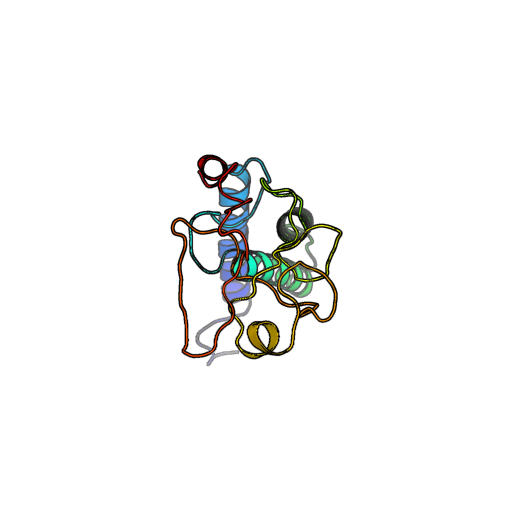TOM 784 C C . GLY A 1 107 ? 17.623 -12.812 -10.175 1.00 92.38 107 GLY A C 1
ATOM 785 O O . GLY A 1 107 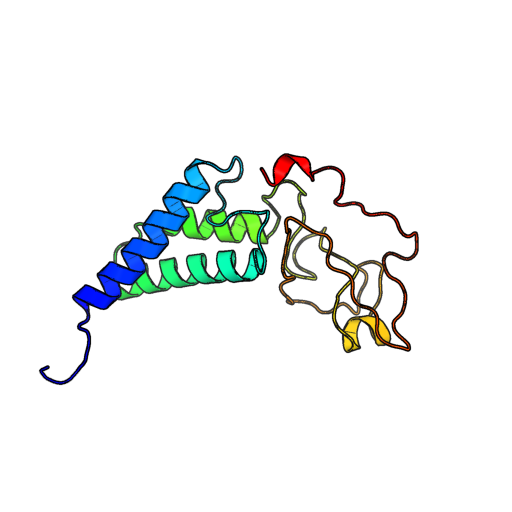? 18.755 -12.789 -10.673 1.00 92.38 107 GLY A O 1
ATOM 786 N N . THR A 1 108 ? 16.552 -12.414 -10.851 1.00 90.75 108 THR A N 1
ATOM 787 C CA . THR A 1 108 ? 16.631 -11.638 -12.098 1.00 90.75 108 THR A CA 1
ATOM 788 C C . THR A 1 108 ? 16.467 -10.139 -11.822 1.00 90.75 108 THR A C 1
ATOM 790 O O . THR A 1 108 ?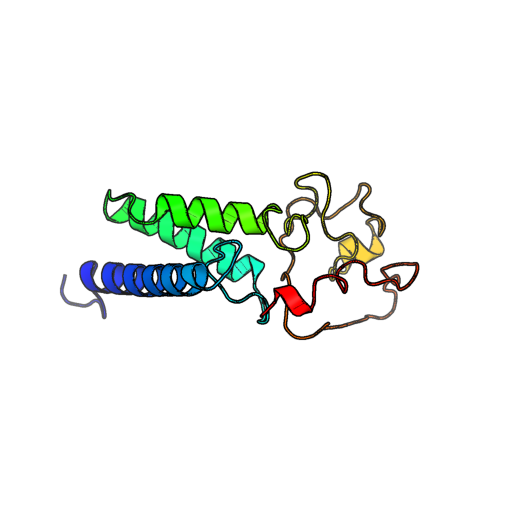 16.140 -9.728 -10.711 1.00 90.75 108 THR A O 1
ATOM 793 N N . LEU A 1 109 ? 16.725 -9.322 -12.845 1.00 89.62 109 LEU A N 1
ATOM 794 C CA . LEU A 1 109 ? 16.627 -7.856 -12.807 1.00 89.62 109 LEU A CA 1
ATOM 795 C C . LEU A 1 109 ? 15.691 -7.318 -13.904 1.00 89.62 109 LEU A C 1
ATOM 797 O O . LEU A 1 109 ? 15.837 -6.184 -14.351 1.00 89.62 109 LEU A O 1
ATOM 801 N N . ASN A 1 110 ? 14.806 -8.177 -14.411 1.00 88.12 110 ASN A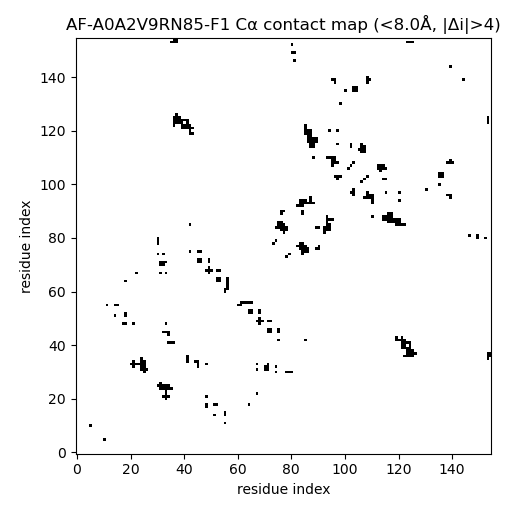 N 1
ATOM 802 C CA . ASN A 1 110 ? 13.928 -7.916 -15.555 1.00 88.12 110 ASN A CA 1
ATOM 803 C C . ASN A 1 110 ? 12.488 -8.409 -15.314 1.00 88.12 110 ASN A C 1
ATOM 805 O O . ASN A 1 110 ? 11.777 -8.712 -16.271 1.00 88.12 110 ASN A O 1
ATOM 809 N N . GLY A 1 111 ? 12.113 -8.602 -14.046 1.00 86.31 111 GLY A N 1
ATOM 810 C CA . GLY A 1 111 ? 10.766 -9.015 -13.648 1.00 86.31 111 GLY A CA 1
ATOM 811 C C . GLY A 1 111 ? 10.443 -10.500 -13.840 1.00 86.31 111 GLY A C 1
ATOM 812 O O . GLY A 1 111 ? 9.395 -10.959 -13.394 1.00 86.31 111 GLY A O 1
ATOM 813 N N . MET A 1 112 ? 11.325 -11.294 -14.458 1.00 89.62 112 MET A N 1
ATOM 814 C CA . MET A 1 112 ? 11.090 -12.732 -14.660 1.00 89.62 112 MET A CA 1
ATOM 815 C C . MET A 1 112 ? 11.552 -13.559 -13.450 1.00 89.62 112 MET A C 1
ATOM 817 O O . MET A 1 112 ? 12.562 -13.229 -12.845 1.00 89.62 112 MET A O 1
ATOM 821 N N . PRO A 1 113 ? 10.900 -14.667 -13.070 1.00 91.88 113 PRO A N 1
ATOM 822 C CA . PRO A 1 113 ? 11.404 -15.516 -11.991 1.00 91.88 113 PRO A CA 1
ATOM 823 C C . PRO A 1 113 ? 12.852 -16.018 -12.223 1.00 91.88 113 PRO A C 1
ATOM 825 O O . PRO A 1 113 ? 13.219 -16.293 -13.366 1.00 91.88 113 PRO A O 1
ATOM 828 N N . PRO A 1 114 ? 13.668 -16.198 -11.163 1.00 94.00 114 PRO A N 1
ATOM 829 C CA . PRO A 1 114 ? 13.334 -15.985 -9.755 1.00 94.00 114 PRO A CA 1
ATOM 830 C C . PRO A 1 114 ? 13.309 -14.499 -9.359 1.00 94.00 114 PRO A C 1
ATOM 832 O O . PRO A 1 114 ? 14.285 -13.770 -9.533 1.00 94.00 114 PRO A O 1
ATOM 835 N N . VAL A 1 115 ? 12.193 -14.084 -8.758 1.00 94.31 115 VAL A N 1
ATOM 836 C CA . VAL A 1 115 ? 11.986 -12.766 -8.137 1.00 94.31 115 VAL A CA 1
ATOM 837 C C . VAL A 1 115 ? 11.718 -12.944 -6.644 1.00 94.31 115 VAL A C 1
ATOM 839 O O . VAL A 1 115 ? 11.378 -14.041 -6.197 1.00 94.31 115 VAL A O 1
ATOM 842 N N . LEU A 1 116 ? 11.832 -11.869 -5.865 1.00 95.75 116 LEU A N 1
ATOM 843 C CA . LEU A 1 116 ? 11.488 -11.871 -4.441 1.00 95.75 116 LEU A CA 1
ATOM 844 C C . LEU A 1 116 ? 9.963 -11.800 -4.245 1.00 95.75 116 LEU A C 1
ATOM 846 O O . LEU A 1 116 ? 9.435 -10.796 -3.780 1.00 95.75 116 LEU A O 1
ATOM 850 N N . SER A 1 117 ? 9.253 -12.843 -4.672 1.00 95.62 117 SER A N 1
ATOM 851 C CA . SER A 1 117 ? 7.788 -12.873 -4.688 1.00 95.62 117 SER A CA 1
ATOM 852 C C . SER A 1 117 ? 7.189 -12.603 -3.300 1.00 95.62 117 SER A C 1
ATOM 854 O O . SER A 1 117 ? 7.648 -13.153 -2.299 1.00 95.62 117 SER A O 1
ATOM 856 N N . GLY A 1 118 ? 6.173 -11.740 -3.251 1.00 95.69 118 GLY A N 1
ATOM 857 C CA . GLY A 1 118 ? 5.476 -11.329 -2.033 1.00 95.69 118 GLY A CA 1
ATOM 858 C C . GLY A 1 118 ? 6.138 -10.184 -1.263 1.00 95.69 118 GLY A C 1
ATOM 859 O O . GLY A 1 118 ? 5.562 -9.709 -0.287 1.00 95.69 118 GLY A O 1
ATOM 860 N N . ALA A 1 119 ? 7.318 -9.708 -1.673 1.00 96.88 119 ALA A N 1
ATOM 861 C CA . ALA A 1 119 ? 7.929 -8.550 -1.029 1.00 96.88 119 ALA A CA 1
ATOM 862 C C . ALA A 1 119 ? 7.144 -7.269 -1.324 1.00 96.88 119 ALA A C 1
ATOM 864 O O . ALA A 1 119 ? 6.871 -6.958 -2.481 1.00 96.88 119 ALA A O 1
ATOM 865 N N . ALA A 1 120 ? 6.846 -6.498 -0.280 1.00 96.75 120 ALA A N 1
ATOM 866 C CA . ALA A 1 120 ? 6.388 -5.125 -0.421 1.00 96.75 120 ALA A CA 1
ATOM 867 C C . ALA A 1 120 ? 7.594 -4.210 -0.653 1.00 96.75 120 ALA A C 1
ATOM 869 O O . ALA A 1 120 ? 8.525 -4.194 0.156 1.00 96.75 120 ALA A O 1
ATOM 870 N N . VAL A 1 121 ? 7.587 -3.446 -1.744 1.00 94.44 121 VAL A N 1
ATOM 871 C CA . VAL A 1 121 ? 8.569 -2.367 -1.923 1.00 94.44 121 VAL A CA 1
ATOM 872 C C . VAL A 1 121 ? 8.213 -1.187 -1.020 1.00 94.44 121 VAL A C 1
ATOM 874 O O . VAL A 1 121 ? 7.048 -1.028 -0.665 1.00 94.44 121 VAL A O 1
ATOM 877 N N . GLU A 1 122 ? 9.178 -0.324 -0.687 1.00 92.81 122 GLU A N 1
ATOM 878 C CA . GLU A 1 122 ? 8.916 0.923 0.064 1.00 92.81 122 GLU A CA 1
ATOM 879 C C . GLU A 1 122 ? 7.761 1.722 -0.562 1.00 92.81 122 GLU A C 1
ATOM 881 O O . GLU A 1 122 ? 6.868 2.202 0.136 1.00 92.81 122 GLU A O 1
ATOM 886 N N . GLY A 1 123 ? 7.747 1.773 -1.895 1.00 91.69 123 GLY A N 1
ATOM 887 C CA . GLY A 1 123 ? 6.780 2.513 -2.687 1.00 91.69 123 GLY A CA 1
ATOM 888 C C . GLY A 1 123 ? 7.347 3.845 -3.187 1.00 91.69 123 GLY A C 1
ATOM 889 O O . GLY A 1 123 ? 8.556 4.073 -3.129 1.00 91.69 123 GLY A O 1
ATOM 890 N N . PRO A 1 124 ? 6.482 4.707 -3.739 1.00 90.81 124 PRO A N 1
ATOM 891 C CA . PRO A 1 124 ? 6.856 6.041 -4.195 1.00 90.81 124 PRO A CA 1
ATOM 892 C C . PRO A 1 124 ? 7.297 6.945 -3.035 1.00 90.81 124 PRO A C 1
ATOM 894 O O . PRO A 1 124 ? 6.850 6.769 -1.902 1.00 90.81 124 PRO A O 1
ATOM 897 N N . ASN A 1 125 ? 8.158 7.918 -3.343 1.00 87.94 125 ASN A N 1
ATOM 898 C CA . ASN A 1 125 ? 8.672 8.906 -2.395 1.00 87.94 125 ASN A CA 1
ATOM 899 C C . ASN A 1 125 ? 9.011 10.225 -3.129 1.00 87.94 125 ASN A C 1
ATOM 901 O O . ASN A 1 125 ? 9.054 10.275 -4.359 1.00 87.94 125 ASN A O 1
ATOM 905 N N . SER A 1 126 ? 9.266 11.306 -2.388 1.00 86.06 126 SER A N 1
ATOM 906 C CA . SER A 1 126 ? 9.685 12.615 -2.918 1.00 86.06 126 SER A CA 1
ATOM 907 C C . SER A 1 126 ? 11.092 12.624 -3.519 1.00 86.06 126 SER A C 1
ATOM 909 O O . SER A 1 126 ? 11.428 13.548 -4.263 1.00 86.06 126 SER A O 1
ATOM 911 N N . ILE A 1 127 ? 11.916 11.617 -3.215 1.00 82.31 127 ILE A N 1
ATOM 912 C CA . ILE A 1 127 ? 13.267 11.475 -3.760 1.00 82.31 127 ILE A CA 1
ATOM 913 C C . ILE A 1 127 ? 13.537 10.043 -4.220 1.00 82.31 127 ILE A C 1
ATOM 915 O O . ILE A 1 127 ? 13.101 9.077 -3.600 1.00 82.31 127 ILE A O 1
ATOM 919 N N . ALA A 1 128 ? 14.336 9.904 -5.277 1.00 78.50 128 ALA A N 1
ATOM 920 C CA . ALA A 1 128 ? 14.898 8.619 -5.671 1.00 78.50 128 ALA A CA 1
ATOM 921 C C . ALA A 1 128 ? 16.117 8.304 -4.790 1.00 78.50 128 ALA A C 1
ATOM 923 O O . ALA A 1 128 ? 17.242 8.709 -5.100 1.00 78.50 128 ALA A O 1
ATOM 924 N N . ALA A 1 129 ? 15.897 7.594 -3.684 1.00 76.94 129 ALA A N 1
ATOM 925 C CA . ALA A 1 129 ? 16.987 7.069 -2.875 1.00 76.94 129 ALA A CA 1
ATOM 926 C C . ALA A 1 129 ? 17.742 5.982 -3.657 1.00 76.94 129 ALA A C 1
ATOM 928 O O . ALA A 1 129 ? 17.148 5.083 -4.252 1.00 76.94 129 ALA A O 1
ATOM 929 N N . LYS A 1 130 ? 19.074 6.070 -3.671 1.00 75.69 130 LYS A N 1
ATOM 930 C CA . LYS A 1 130 ? 19.947 5.094 -4.331 1.00 75.69 130 LYS A CA 1
ATOM 931 C C . LYS A 1 130 ? 20.993 4.614 -3.340 1.00 75.69 130 LYS A C 1
ATOM 933 O O . LYS A 1 130 ? 21.577 5.412 -2.614 1.00 75.69 130 LYS A O 1
ATOM 938 N N . GLY A 1 131 ? 21.248 3.313 -3.343 1.00 77.12 131 GLY A N 1
ATOM 939 C CA . GLY A 1 131 ? 22.316 2.693 -2.572 1.00 77.12 131 GLY A CA 1
ATOM 940 C C . GLY A 1 131 ? 22.931 1.562 -3.379 1.00 77.12 131 GLY A C 1
ATOM 941 O O . GLY A 1 131 ? 22.213 0.786 -4.007 1.00 77.12 131 GLY A O 1
ATOM 942 N N . THR A 1 132 ? 24.258 1.479 -3.378 1.00 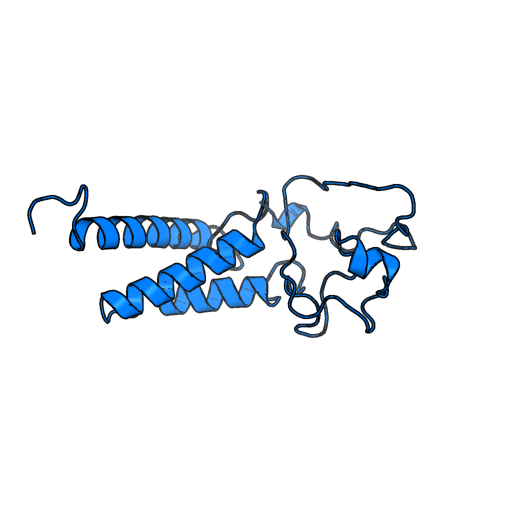81.50 132 THR A N 1
ATOM 943 C CA . THR A 1 132 ? 24.995 0.390 -4.024 1.00 81.50 132 THR A CA 1
ATOM 944 C C . THR A 1 132 ? 26.000 -0.187 -3.051 1.00 81.50 132 THR A C 1
ATOM 946 O O . THR A 1 132 ? 26.724 0.552 -2.386 1.00 81.50 132 THR A O 1
ATOM 949 N N . LEU A 1 133 ? 26.081 -1.508 -3.017 1.00 86.12 133 LEU A N 1
ATOM 950 C CA . LEU A 1 133 ? 27.131 -2.241 -2.329 1.00 86.12 133 LEU A CA 1
ATOM 951 C C . LEU A 1 133 ? 28.071 -2.848 -3.368 1.00 86.12 133 LEU A C 1
ATOM 953 O O . LEU A 1 133 ? 27.666 -3.118 -4.502 1.00 86.12 133 LEU A O 1
ATOM 957 N N . SER A 1 134 ? 29.328 -3.069 -2.980 1.00 90.62 134 SER A N 1
ATOM 958 C CA . SER A 1 134 ? 30.284 -3.763 -3.844 1.00 90.62 134 SER A CA 1
ATOM 959 C C . SER A 1 134 ? 29.717 -5.120 -4.278 1.00 90.62 134 SER A C 1
ATOM 961 O O . SER A 1 134 ? 29.180 -5.862 -3.456 1.00 90.62 134 SER A O 1
ATOM 963 N N . GLY A 1 135 ? 29.806 -5.419 -5.574 1.00 89.38 135 GLY A N 1
ATOM 964 C CA . GLY A 1 135 ? 29.275 -6.648 -6.168 1.00 89.38 135 GLY A CA 1
ATOM 965 C C . GLY A 1 135 ? 27.789 -6.615 -6.541 1.00 89.38 135 GLY A C 1
ATOM 966 O O . GLY A 1 135 ? 27.326 -7.563 -7.170 1.00 89.38 135 GLY A O 1
ATOM 967 N N . MET A 1 136 ? 27.040 -5.551 -6.222 1.00 91.44 136 MET A N 1
ATOM 968 C CA . MET A 1 136 ? 25.665 -5.418 -6.713 1.00 91.44 136 MET A CA 1
ATOM 969 C C . MET A 1 136 ? 25.630 -5.261 -8.233 1.00 91.44 136 MET A C 1
ATOM 971 O O . MET A 1 136 ? 26.432 -4.541 -8.830 1.00 91.44 136 MET A O 1
ATOM 975 N N . ARG A 1 137 ? 24.646 -5.904 -8.855 1.00 91.44 137 ARG A N 1
ATOM 976 C CA . ARG A 1 137 ? 24.347 -5.755 -10.278 1.00 91.44 137 ARG A CA 1
ATOM 977 C C . ARG A 1 137 ? 23.504 -4.495 -10.490 1.00 91.44 137 ARG A C 1
ATOM 979 O O . ARG A 1 137 ? 22.503 -4.302 -9.796 1.00 91.44 137 ARG A O 1
ATOM 986 N N . THR A 1 138 ? 23.895 -3.649 -11.442 1.00 89.69 138 THR A N 1
ATOM 987 C CA . THR A 1 138 ? 23.159 -2.425 -11.796 1.00 89.69 138 THR A CA 1
ATOM 988 C C . THR A 1 138 ? 21.747 -2.751 -12.282 1.00 89.69 138 THR A C 1
ATOM 990 O O . THR A 1 138 ? 21.559 -3.642 -13.108 1.00 89.69 138 THR A O 1
ATOM 993 N N . CYS A 1 139 ? 20.760 -2.008 -11.782 1.00 87.38 139 CYS A N 1
ATOM 994 C CA . CYS A 1 139 ? 19.361 -2.117 -12.177 1.00 87.38 139 CYS A CA 1
ATOM 995 C C . CYS A 1 139 ? 18.704 -0.724 -12.104 1.00 87.38 139 CYS A C 1
ATOM 997 O O . CYS A 1 139 ? 18.956 -0.015 -11.125 1.00 87.38 139 CYS A O 1
ATOM 999 N N . PRO A 1 140 ? 17.890 -0.312 -13.092 1.00 88.00 140 PRO A N 1
ATOM 1000 C CA . PRO A 1 140 ? 17.588 -1.028 -14.333 1.00 88.00 140 PRO A CA 1
ATOM 1001 C C . PRO A 1 140 ? 18.814 -1.107 -15.252 1.00 88.00 140 PRO A C 1
ATOM 1003 O O . PRO A 1 140 ? 19.651 -0.206 -15.269 1.00 88.00 140 PRO A O 1
ATOM 1006 N N . VAL A 1 141 ? 18.939 -2.199 -16.014 1.00 83.56 141 VAL A N 1
ATOM 1007 C CA . VAL A 1 141 ? 20.133 -2.481 -16.843 1.00 83.56 141 VAL A CA 1
ATOM 1008 C C . VAL A 1 141 ? 20.368 -1.392 -17.897 1.00 83.56 141 VAL A C 1
ATOM 1010 O O . VAL A 1 141 ? 21.508 -1.056 -18.203 1.00 83.56 141 VAL A O 1
ATOM 1013 N N . ASN A 1 142 ? 19.289 -0.812 -18.424 1.00 84.50 142 ASN A N 1
ATOM 1014 C CA . ASN A 1 142 ? 19.328 0.277 -19.402 1.00 84.50 142 ASN A CA 1
ATOM 1015 C C . ASN A 1 142 ? 19.385 1.681 -18.764 1.00 84.50 142 ASN A C 1
ATOM 1017 O O . ASN A 1 142 ? 19.429 2.668 -19.493 1.00 84.50 142 ASN A O 1
ATOM 1021 N N . GLY A 1 143 ? 19.353 1.786 -17.431 1.00 83.81 143 GLY A N 1
ATOM 1022 C CA . GLY A 1 143 ? 19.365 3.059 -16.707 1.00 83.81 143 GLY A CA 1
ATOM 1023 C C . GLY A 1 143 ? 18.096 3.913 -16.845 1.00 83.81 143 GLY A C 1
ATOM 1024 O O . GLY A 1 143 ? 18.103 5.056 -16.392 1.00 83.81 143 GLY A O 1
ATOM 1025 N N . VAL A 1 144 ? 17.023 3.396 -17.452 1.00 85.19 144 VAL A N 1
ATOM 1026 C CA . VAL A 1 144 ? 15.783 4.149 -17.696 1.00 85.19 144 VAL A CA 1
ATOM 1027 C C . VAL A 1 144 ? 14.842 4.035 -16.500 1.00 85.19 144 VAL A C 1
ATOM 1029 O O . VAL A 1 144 ? 14.433 2.938 -16.131 1.00 85.19 144 VAL A O 1
ATOM 1032 N N . ASP A 1 145 ? 14.452 5.175 -15.931 1.00 84.44 145 ASP A N 1
ATOM 1033 C CA . ASP A 1 145 ? 13.392 5.246 -14.924 1.00 84.44 145 ASP A CA 1
ATOM 1034 C C . ASP A 1 145 ? 12.014 5.290 -15.599 1.00 84.44 145 ASP A C 1
ATOM 1036 O O . ASP A 1 145 ? 11.568 6.330 -16.087 1.00 84.44 145 ASP A O 1
ATOM 1040 N N . VAL A 1 146 ? 11.338 4.142 -15.628 1.00 84.50 146 VAL A N 1
ATOM 1041 C CA . VAL A 1 146 ? 9.991 4.000 -16.203 1.00 84.50 146 VAL A CA 1
ATOM 1042 C C . VAL A 1 146 ? 8.891 4.632 -15.338 1.00 84.50 146 VAL A C 1
ATOM 1044 O O . VAL A 1 146 ? 7.777 4.831 -15.817 1.00 84.50 146 VAL A O 1
ATOM 1047 N N . PHE A 1 147 ? 9.183 4.991 -14.084 1.00 85.75 147 PHE A N 1
ATOM 1048 C CA . PHE A 1 147 ? 8.216 5.581 -13.153 1.00 85.75 147 PHE A CA 1
ATOM 1049 C C . PHE A 1 147 ? 8.231 7.117 -13.160 1.00 85.75 147 PHE A C 1
ATOM 1051 O O . PHE A 1 147 ? 7.289 7.741 -12.660 1.00 85.75 147 PHE A O 1
ATOM 1058 N N . ALA A 1 148 ? 9.235 7.734 -13.796 1.00 80.69 148 ALA A N 1
ATOM 1059 C CA . ALA A 1 148 ? 9.391 9.187 -13.901 1.00 80.69 148 ALA A CA 1
ATOM 1060 C C . ALA A 1 148 ? 8.184 9.900 -14.545 1.00 80.69 148 ALA A C 1
ATOM 1062 O O . ALA A 1 148 ? 7.912 11.063 -14.242 1.00 80.69 148 ALA A O 1
ATOM 1063 N N . GLN A 1 149 ? 7.424 9.201 -15.395 1.00 70.50 149 GLN A N 1
ATOM 1064 C CA . GLN A 1 149 ? 6.254 9.738 -16.102 1.00 70.50 149 GLN A CA 1
ATOM 1065 C C . GLN A 1 149 ? 5.145 10.270 -15.176 1.00 70.50 149 GLN A C 1
ATOM 1067 O O . GLN A 1 149 ? 4.391 11.156 -15.572 1.00 70.50 149 GLN A O 1
ATOM 1072 N N . CYS A 1 150 ? 5.074 9.780 -13.935 1.00 67.25 150 CYS A N 1
ATOM 1073 C CA . CYS A 1 150 ? 4.050 10.161 -12.960 1.00 67.25 150 CYS A CA 1
ATOM 1074 C C . CYS A 1 150 ? 4.612 10.938 -11.758 1.00 67.25 150 CYS A C 1
ATOM 1076 O O . CYS A 1 150 ? 3.956 11.018 -10.724 1.00 67.25 150 CYS A O 1
ATOM 1078 N N . ALA A 1 151 ? 5.776 11.588 -11.882 1.00 60.12 151 ALA A N 1
ATOM 1079 C CA . ALA A 1 151 ? 6.340 12.420 -10.807 1.00 60.12 151 ALA A CA 1
ATOM 1080 C C . ALA A 1 151 ? 5.402 13.565 -10.350 1.00 60.12 151 ALA A C 1
ATOM 1082 O O . ALA A 1 151 ? 5.466 14.012 -9.208 1.00 60.12 151 ALA A O 1
ATOM 1083 N N . ALA A 1 152 ? 4.494 14.026 -11.222 1.00 53.16 152 ALA A N 1
ATOM 1084 C CA . ALA A 1 152 ? 3.467 15.019 -10.894 1.00 53.16 152 ALA A CA 1
ATOM 1085 C C . ALA A 1 152 ? 2.213 14.433 -10.208 1.00 53.16 152 ALA A C 1
ATOM 1087 O O . ALA A 1 152 ? 1.406 15.205 -9.693 1.00 53.16 152 ALA A O 1
ATOM 1088 N N . CYS A 1 153 ? 2.046 13.105 -10.199 1.00 55.94 153 CYS A N 1
ATOM 1089 C CA . CYS A 1 153 ? 0.937 12.408 -9.541 1.00 55.94 153 CYS A CA 1
ATOM 1090 C C . CYS A 1 153 ? 1.170 12.200 -8.037 1.00 55.94 153 CYS A C 1
ATOM 1092 O O . CYS A 1 153 ? 0.221 11.897 -7.328 1.00 55.94 153 CYS A O 1
ATOM 1094 N N . CYS A 1 154 ? 2.398 12.399 -7.542 1.00 53.00 154 CYS A N 1
ATOM 1095 C CA . CYS A 1 154 ? 2.726 12.371 -6.111 1.00 53.00 154 CYS A CA 1
ATOM 1096 C C . CYS A 1 154 ? 2.392 13.685 -5.369 1.00 53.00 154 CYS A C 1
ATOM 1098 O O . CYS A 1 154 ? 2.968 13.935 -4.307 1.00 53.00 154 CYS A O 1
ATOM 1100 N N . LYS A 1 155 ? 1.576 14.568 -5.961 1.00 48.41 155 LYS A N 1
ATOM 1101 C CA . LYS A 1 155 ? 1.199 15.856 -5.362 1.00 48.41 155 LYS A CA 1
ATOM 1102 C C . LYS A 1 155 ? 0.039 15.718 -4.393 1.00 48.41 155 LYS A C 1
ATOM 1104 O O . LYS A 1 155 ? -0.922 15.007 -4.748 1.00 48.41 155 LYS A O 1
#

Radius of gyration: 18.26 Å; Cα contacts (8 Å, |Δi|>4): 219; chains: 1; bounding box: 49×32×57 Å

Nearest PDB structures (foldseek):
  5u0h-assembly1_A  TM=8.650E-01  e=7.820E-03  Thermobacillus composti KWC4
  6fhn-assembly1_A  TM=7.785E-01  e=2.370E-02  Paenibacillus sp.
  6fhj-assembly1_A  TM=7.784E-01  e=4.008E-02  Paenibacillus
  1ia6-assembly1_A  TM=8.216E-01  e=9.074E-02  Ruminiclostridium cellulolyticum
  1ia7-assembly1_A  TM=7.352E-01  e=1.215E-01  Ruminiclostridium cellulolyticum

Secondary structure (DSSP, 8-state):
--S-SS-HHHHHHHHHHHHHHHHHHHTTSTT--SS-TTSTTHHHHHHHHHHHHHHHHHHHS--TTHHHHHHHHHHHTT-STT---SBTTSSS---S--S-HHHHHHS-SSSPSS--TTPBP----SS------TTPPPSSTT---TTGGGTTTT-

Solvent-accessible surface area (backbone atoms only — not comparable to full-atom values): 9050 Å² total; per-residue (Å²): 139,87,87,63,100,68,51,72,69,57,54,54,48,52,54,49,52,53,52,54,50,21,51,57,42,10,74,74,36,99,65,37,36,43,54,67,47,43,37,81,48,30,40,57,51,33,49,48,56,28,51,48,35,53,51,50,21,69,78,68,74,48,67,86,42,50,71,55,25,55,39,21,50,39,30,40,62,17,56,41,92,78,58,38,11,39,30,25,80,43,80,96,39,42,77,35,64,62,97,38,73,62,42,45,71,76,33,43,63,76,69,46,84,54,60,62,63,73,40,70,46,54,59,56,44,73,64,89,84,80,88,85,58,93,89,62,61,76,62,50,79,85,69,68,71,84,68,62,87,45,67,78,67,48,108

pLDDT: mean 91.35, std 9.71, range [48.41, 98.81]

Mean predicted aligned error: 4.74 Å